Protein AF-A0A2E2L4X0-F1 (afdb_monomer_lite)

Structure (mmCIF, N/CA/C/O backbone):
data_AF-A0A2E2L4X0-F1
#
_entry.id   AF-A0A2E2L4X0-F1
#
loop_
_atom_site.group_PDB
_atom_site.id
_atom_site.type_symbol
_atom_site.label_atom_id
_atom_site.label_alt_id
_atom_site.label_comp_id
_atom_site.label_asym_id
_atom_site.label_entity_id
_atom_site.label_seq_id
_atom_site.pdbx_PDB_ins_code
_atom_site.Cartn_x
_atom_site.Cartn_y
_atom_site.Cartn_z
_atom_site.occupancy
_atom_site.B_iso_or_equiv
_atom_site.auth_seq_id
_atom_site.auth_comp_id
_atom_site.auth_asym_id
_atom_site.auth_atom_id
_atom_site.pdbx_PDB_model_num
ATOM 1 N N . MET A 1 1 ? 33.590 -13.718 -20.320 1.00 44.25 1 MET A N 1
ATOM 2 C CA . MET A 1 1 ? 33.952 -12.295 -20.147 1.00 44.25 1 MET A CA 1
ATOM 3 C C . MET A 1 1 ? 33.767 -11.944 -18.672 1.00 44.25 1 MET A C 1
ATOM 5 O O . MET A 1 1 ? 32.673 -12.135 -18.154 1.00 44.25 1 MET A O 1
ATOM 9 N N . LEU A 1 2 ? 34.842 -11.567 -17.972 1.00 50.97 2 LEU A N 1
ATOM 10 C CA . LEU A 1 2 ? 34.789 -11.097 -16.580 1.00 50.97 2 LEU A CA 1
ATOM 11 C C . LEU A 1 2 ? 34.346 -9.627 -16.595 1.00 50.97 2 LEU A C 1
ATOM 13 O O . LEU A 1 2 ? 34.901 -8.829 -17.345 1.00 50.97 2 LEU A O 1
ATOM 17 N N . TRP A 1 3 ? 33.319 -9.272 -15.827 1.00 65.38 3 TRP A N 1
ATOM 18 C CA . TRP A 1 3 ? 32.744 -7.925 -15.859 1.00 65.38 3 TRP A CA 1
ATOM 19 C C . TRP A 1 3 ? 33.512 -6.978 -14.939 1.00 65.38 3 TRP A C 1
ATOM 21 O O . TRP A 1 3 ? 33.771 -7.313 -13.784 1.00 65.38 3 TRP A O 1
ATOM 31 N N . ALA A 1 4 ? 33.846 -5.785 -15.437 1.00 60.75 4 ALA A N 1
ATOM 32 C CA . ALA A 1 4 ? 34.569 -4.771 -14.676 1.00 60.75 4 ALA A CA 1
ATOM 33 C C . ALA A 1 4 ? 33.741 -4.283 -13.472 1.00 60.75 4 ALA A C 1
ATOM 35 O O . ALA A 1 4 ? 32.796 -3.502 -13.618 1.00 60.75 4 ALA A O 1
ATOM 36 N N . ALA A 1 5 ? 34.095 -4.739 -12.272 1.00 60.88 5 ALA A N 1
ATOM 37 C CA . ALA A 1 5 ? 33.583 -4.185 -11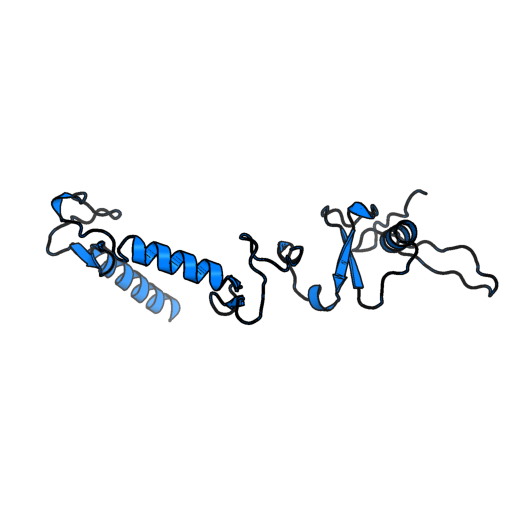.025 1.00 60.88 5 ALA A CA 1
ATOM 38 C C . ALA A 1 5 ? 34.260 -2.835 -10.741 1.00 60.88 5 ALA A C 1
ATOM 40 O O . ALA A 1 5 ? 35.441 -2.659 -11.031 1.00 60.88 5 ALA A O 1
ATOM 41 N N . SER A 1 6 ? 33.525 -1.889 -10.155 1.00 64.94 6 SER A N 1
ATOM 42 C CA . SER A 1 6 ? 34.106 -0.636 -9.659 1.00 64.94 6 SER A CA 1
ATOM 43 C C . SER A 1 6 ? 33.780 -0.448 -8.186 1.00 64.94 6 SER A C 1
ATOM 45 O O . SER A 1 6 ? 32.628 -0.590 -7.770 1.00 64.94 6 SER A O 1
ATOM 47 N N . ALA A 1 7 ? 34.808 -0.119 -7.404 1.00 59.38 7 ALA A N 1
ATOM 48 C CA . ALA A 1 7 ? 34.683 0.230 -5.993 1.00 59.38 7 ALA A CA 1
ATOM 49 C C . ALA A 1 7 ? 34.349 1.717 -5.772 1.00 59.38 7 ALA A C 1
ATOM 51 O O . ALA A 1 7 ? 33.983 2.085 -4.662 1.00 59.38 7 ALA A O 1
ATOM 52 N N . THR A 1 8 ? 34.459 2.557 -6.807 1.00 61.03 8 THR A N 1
ATOM 53 C CA . THR A 1 8 ? 34.311 4.021 -6.710 1.00 61.03 8 THR A CA 1
ATOM 54 C C . THR A 1 8 ? 32.998 4.552 -7.279 1.00 61.03 8 THR A C 1
ATOM 56 O O . THR A 1 8 ? 32.674 5.715 -7.076 1.00 61.03 8 THR A O 1
ATOM 59 N N . SER A 1 9 ? 32.227 3.731 -7.996 1.00 64.94 9 SER A N 1
ATOM 60 C CA . SER A 1 9 ? 30.908 4.128 -8.501 1.00 64.94 9 SER A CA 1
ATOM 61 C C . SER A 1 9 ? 29.796 3.701 -7.542 1.00 64.94 9 SER A C 1
ATOM 63 O O . SER A 1 9 ? 29.759 2.529 -7.161 1.00 64.94 9 SER A O 1
ATOM 65 N N . ASP A 1 10 ? 28.820 4.573 -7.289 1.00 58.84 10 ASP A N 1
ATOM 66 C CA . ASP A 1 10 ? 27.634 4.270 -6.464 1.00 58.84 10 ASP A CA 1
ATOM 67 C C . ASP A 1 10 ? 26.827 3.059 -6.974 1.00 58.84 10 ASP A C 1
ATOM 69 O O . ASP A 1 10 ? 26.186 2.341 -6.210 1.00 58.84 10 ASP A O 1
ATOM 73 N N . ASN A 1 11 ? 26.910 2.774 -8.278 1.00 61.81 11 ASN A N 1
ATOM 74 C CA . ASN A 1 11 ? 26.232 1.643 -8.919 1.00 61.81 11 ASN A CA 1
ATOM 75 C C . ASN A 1 11 ? 27.053 0.337 -8.900 1.00 61.81 11 ASN A C 1
ATOM 77 O O . ASN A 1 11 ? 26.567 -0.693 -9.363 1.00 61.81 11 ASN A O 1
ATOM 81 N N . GLY A 1 12 ? 28.293 0.364 -8.401 1.00 67.06 12 GLY A N 1
ATOM 82 C CA . GLY A 1 12 ? 29.183 -0.797 -8.281 1.00 67.06 12 GLY A CA 1
ATOM 83 C C . GLY A 1 12 ? 29.773 -1.356 -9.589 1.00 67.06 12 GLY A C 1
ATOM 84 O O . GLY A 1 12 ? 30.376 -2.430 -9.561 1.00 67.06 12 GLY A O 1
ATOM 85 N N . HIS A 1 13 ? 29.620 -0.656 -10.720 1.00 75.62 13 HIS A N 1
ATOM 86 C CA . HIS A 1 13 ? 30.087 -1.091 -12.045 1.00 75.62 13 HIS A CA 1
ATOM 87 C C . HIS A 1 13 ? 31.146 -0.149 -12.610 1.00 75.62 13 HIS A C 1
ATOM 89 O O . HIS A 1 13 ? 30.962 1.068 -12.621 1.00 75.62 13 HIS A O 1
ATOM 95 N N . GLY A 1 14 ? 32.221 -0.719 -13.153 1.00 78.31 14 GLY A N 1
ATOM 96 C CA . GLY A 1 14 ? 33.122 0.002 -14.046 1.00 78.31 14 GLY A CA 1
ATOM 97 C C . GLY A 1 14 ? 32.480 0.225 -15.414 1.00 78.31 14 GLY A C 1
ATOM 98 O O . GLY A 1 14 ? 31.388 -0.272 -15.701 1.00 78.31 14 GLY A O 1
ATOM 99 N N . ARG A 1 15 ? 33.170 0.969 -16.278 1.00 84.25 15 ARG A N 1
ATOM 100 C CA . ARG A 1 15 ? 32.854 1.011 -17.708 1.00 84.25 15 ARG A CA 1
ATOM 101 C C . ARG A 1 15 ? 33.925 0.253 -18.476 1.00 84.25 15 ARG A C 1
ATOM 103 O O . ARG A 1 15 ? 35.078 0.236 -18.056 1.00 84.25 15 ARG A O 1
ATOM 110 N N . PHE A 1 16 ? 33.536 -0.352 -19.585 1.00 86.31 16 PHE A N 1
ATOM 111 C CA . PHE A 1 16 ? 34.473 -0.857 -20.585 1.00 86.31 16 PHE A CA 1
ATOM 112 C C . PHE A 1 16 ? 34.077 -0.321 -21.956 1.00 86.31 16 PHE A C 1
ATOM 114 O O . PHE A 1 16 ? 33.029 0.312 -22.094 1.00 86.31 16 PHE A O 1
ATOM 121 N N . TRP A 1 17 ? 34.923 -0.536 -22.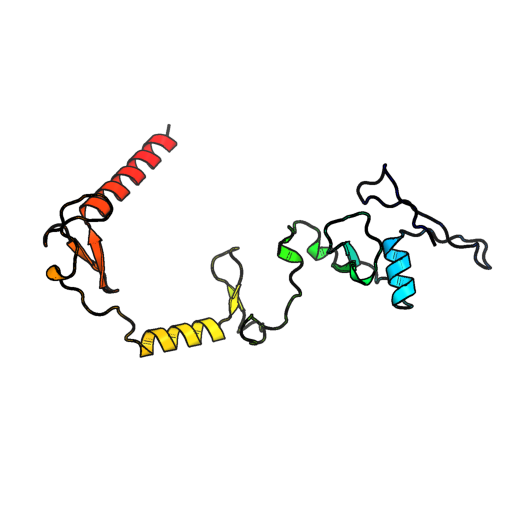951 1.00 85.69 17 TRP A N 1
ATOM 122 C CA . TRP A 1 17 ? 34.717 -0.044 -24.305 1.00 85.69 17 TRP A CA 1
ATOM 123 C C . TRP A 1 17 ? 34.658 -1.225 -25.264 1.00 85.69 17 TRP A C 1
ATOM 125 O O . TRP A 1 17 ? 35.364 -2.209 -25.049 1.00 85.69 17 TRP A O 1
ATOM 135 N N . ASP A 1 18 ? 33.806 -1.121 -26.279 1.00 83.00 18 ASP A N 1
ATOM 136 C CA . ASP A 1 18 ? 33.883 -2.003 -27.443 1.00 83.00 18 ASP A CA 1
ATOM 137 C C . ASP A 1 18 ? 35.150 -1.694 -28.256 1.00 83.00 18 ASP A C 1
ATOM 139 O O . ASP A 1 18 ? 35.835 -0.681 -28.037 1.00 83.00 18 ASP A O 1
ATOM 143 N N . ASP A 1 19 ? 35.423 -2.569 -29.220 1.00 83.81 19 ASP A N 1
ATOM 144 C CA . ASP A 1 19 ? 36.414 -2.322 -30.256 1.00 83.81 19 ASP A CA 1
ATOM 145 C C . ASP A 1 19 ? 36.085 -1.056 -31.061 1.00 83.81 19 ASP A C 1
ATOM 147 O O . ASP A 1 19 ? 34.970 -0.523 -31.039 1.00 83.81 19 ASP A O 1
ATOM 151 N N . VAL A 1 20 ? 37.108 -0.546 -31.743 1.00 82.62 20 VAL A N 1
ATOM 152 C CA . VAL A 1 20 ? 36.988 0.613 -32.628 1.00 82.62 20 VAL A CA 1
ATOM 153 C C . VAL A 1 20 ? 36.137 0.213 -33.829 1.00 82.62 20 VAL A C 1
ATOM 155 O O . VAL A 1 20 ? 36.454 -0.769 -34.498 1.00 82.62 20 VAL A O 1
ATOM 158 N N . ASP A 1 21 ? 35.063 0.955 -34.090 1.00 82.56 21 ASP A N 1
ATOM 159 C CA . ASP A 1 21 ? 34.270 0.762 -35.301 1.00 82.56 21 ASP A CA 1
ATOM 160 C C . ASP A 1 21 ? 35.026 1.229 -36.558 1.00 82.56 21 ASP A C 1
ATOM 162 O O . ASP A 1 21 ? 36.094 1.840 -36.491 1.00 82.56 21 ASP A O 1
ATOM 166 N N . GLU A 1 22 ? 34.470 0.944 -37.734 1.00 81.94 22 GLU A N 1
ATOM 167 C CA . GLU A 1 22 ? 35.053 1.325 -39.031 1.00 81.94 22 GLU A CA 1
ATOM 168 C C . GLU A 1 22 ? 35.249 2.847 -39.205 1.00 81.94 22 GLU A C 1
ATOM 170 O O . GLU A 1 22 ? 36.022 3.279 -40.058 1.00 81.94 22 GLU A O 1
ATOM 175 N N . HIS A 1 23 ? 34.597 3.656 -38.363 1.00 82.50 23 HIS A N 1
ATOM 176 C CA . HIS A 1 23 ? 34.668 5.116 -38.348 1.00 82.50 23 HIS A CA 1
ATOM 177 C C . HIS A 1 23 ? 35.607 5.657 -37.252 1.00 82.50 23 HIS A C 1
ATOM 179 O O . HIS A 1 23 ? 35.716 6.870 -37.065 1.00 82.50 23 HIS A O 1
ATOM 185 N N . GLY A 1 24 ? 36.320 4.787 -36.530 1.00 88.31 24 GLY A N 1
ATOM 186 C CA . GLY A 1 24 ? 37.279 5.190 -35.504 1.00 88.31 24 GLY A CA 1
ATOM 187 C C . GLY A 1 24 ? 36.668 5.453 -34.122 1.00 88.31 24 GLY A C 1
ATOM 188 O O . GLY A 1 24 ? 37.378 5.905 -33.218 1.00 88.31 24 GLY A O 1
ATOM 189 N N . HIS A 1 25 ? 35.382 5.176 -33.906 1.00 84.31 25 HIS A N 1
ATOM 190 C CA . HIS A 1 25 ? 34.707 5.429 -32.635 1.00 84.31 25 HIS A CA 1
ATOM 191 C C . HIS A 1 25 ? 34.701 4.195 -31.727 1.00 84.31 25 HIS A C 1
ATOM 193 O O . HIS A 1 25 ? 34.574 3.059 -32.172 1.00 84.31 25 HIS A O 1
ATOM 199 N N . ARG A 1 26 ? 34.803 4.418 -30.409 1.00 85.44 26 ARG A N 1
ATOM 200 C CA . ARG A 1 26 ? 34.609 3.372 -29.391 1.00 85.44 26 ARG A CA 1
ATOM 201 C C . ARG A 1 26 ? 33.371 3.667 -28.567 1.00 85.44 26 ARG A C 1
ATOM 203 O O . ARG A 1 26 ? 33.266 4.727 -27.943 1.00 85.44 26 ARG A O 1
ATOM 210 N N . ARG A 1 27 ? 32.461 2.700 -28.482 1.00 84.81 27 ARG A N 1
ATOM 211 C CA . ARG A 1 27 ? 31.298 2.800 -27.597 1.00 84.81 27 ARG A CA 1
ATOM 212 C C . ARG A 1 27 ? 31.682 2.392 -26.177 1.00 84.81 27 ARG A C 1
ATOM 214 O O . ARG A 1 27 ? 32.222 1.314 -25.965 1.00 84.81 27 ARG A O 1
ATOM 221 N N . SER A 1 28 ? 31.373 3.240 -25.194 1.00 87.12 28 SER A N 1
ATOM 222 C CA . SER A 1 28 ? 31.509 2.880 -23.774 1.00 87.12 28 SER A CA 1
ATOM 223 C C . SER A 1 28 ? 30.250 2.192 -23.243 1.00 87.12 28 SER A C 1
ATOM 225 O O . SER A 1 28 ? 29.124 2.579 -23.571 1.00 87.12 28 SER A O 1
ATOM 227 N N . TRP A 1 29 ? 30.444 1.207 -22.372 1.00 86.81 29 TRP A N 1
ATOM 228 C CA . TRP A 1 29 ? 29.405 0.338 -21.845 1.00 86.81 29 TRP A CA 1
ATOM 229 C C . TRP A 1 29 ? 29.387 0.275 -20.330 1.00 86.81 29 TRP A C 1
ATOM 231 O O . TRP A 1 29 ? 30.417 0.203 -19.665 1.00 86.81 29 TRP A O 1
ATOM 241 N N . ILE A 1 30 ? 28.167 0.217 -19.798 1.00 85.69 30 ILE A N 1
ATOM 242 C CA . ILE A 1 30 ? 27.902 -0.273 -18.448 1.00 85.69 30 ILE A CA 1
ATOM 243 C C . ILE A 1 30 ? 27.652 -1.787 -18.562 1.00 85.69 30 ILE A C 1
ATOM 245 O O . ILE A 1 30 ? 26.737 -2.164 -19.303 1.00 85.69 30 ILE A O 1
ATOM 249 N N . PRO A 1 31 ? 28.365 -2.643 -17.804 1.00 87.19 31 PRO A N 1
ATOM 250 C CA . PRO A 1 31 ? 28.240 -4.101 -17.831 1.00 87.19 31 PRO A CA 1
ATOM 251 C C . PRO A 1 31 ? 26.817 -4.642 -17.896 1.00 87.19 31 PRO A C 1
ATOM 253 O O . PRO A 1 31 ? 26.484 -5.400 -18.801 1.00 87.19 31 PRO A O 1
ATOM 256 N N . ARG A 1 32 ? 25.929 -4.184 -17.009 1.00 84.31 32 ARG A N 1
ATOM 257 C CA . ARG A 1 32 ? 24.529 -4.632 -17.002 1.00 84.31 32 ARG A CA 1
ATOM 258 C C . ARG A 1 32 ? 23.770 -4.279 -18.287 1.00 84.31 32 ARG A C 1
ATOM 260 O O . ARG A 1 32 ? 22.947 -5.069 -18.739 1.00 84.31 32 ARG A O 1
ATOM 267 N N . ARG A 1 33 ? 24.013 -3.100 -18.876 1.00 86.69 33 ARG A N 1
ATOM 268 C CA . ARG A 1 33 ? 23.352 -2.696 -20.134 1.00 86.69 33 ARG A CA 1
ATOM 269 C C . ARG A 1 33 ? 23.870 -3.515 -21.307 1.00 86.69 33 ARG A C 1
ATOM 271 O O . ARG A 1 33 ? 23.073 -3.917 -22.146 1.00 86.69 33 ARG A O 1
ATOM 278 N N . TYR A 1 34 ? 25.170 -3.795 -21.324 1.00 88.00 34 TYR A N 1
ATOM 279 C CA . TYR A 1 34 ? 25.759 -4.654 -22.340 1.00 88.00 34 TYR A CA 1
ATOM 280 C C . TYR A 1 34 ? 25.228 -6.090 -22.237 1.00 88.00 34 TYR A C 1
ATOM 282 O O . TYR A 1 34 ? 24.791 -6.639 -23.240 1.00 88.00 34 TYR A O 1
ATOM 290 N N . ALA A 1 35 ? 25.161 -6.671 -21.032 1.00 87.38 35 ALA A N 1
ATOM 291 C CA . ALA A 1 35 ? 24.584 -8.002 -20.818 1.00 87.38 35 ALA A CA 1
ATOM 292 C C . ALA A 1 35 ? 23.115 -8.086 -21.280 1.00 87.38 35 ALA A C 1
ATOM 294 O O . ALA A 1 35 ? 22.732 -9.031 -21.963 1.00 87.38 35 ALA A O 1
ATOM 295 N N . TRP A 1 36 ? 22.302 -7.063 -20.982 1.00 86.00 36 TRP A N 1
ATOM 296 C CA . TRP A 1 36 ? 20.916 -6.982 -21.459 1.00 86.00 36 TRP A CA 1
ATOM 297 C C . TRP A 1 36 ? 20.823 -6.942 -22.986 1.00 86.00 36 TRP A C 1
ATOM 299 O O . TRP A 1 36 ? 19.974 -7.633 -23.553 1.00 86.00 36 TRP A O 1
ATOM 309 N N . ARG A 1 37 ? 21.699 -6.164 -23.640 1.00 89.44 37 ARG A N 1
ATOM 310 C CA . ARG A 1 37 ? 21.781 -6.101 -25.102 1.00 89.44 37 ARG A CA 1
ATOM 311 C C . ARG A 1 37 ? 22.192 -7.440 -25.687 1.00 89.44 37 ARG A C 1
ATOM 313 O O . ARG A 1 37 ? 21.535 -7.906 -26.606 1.00 89.44 37 ARG A O 1
ATOM 320 N N . LEU A 1 38 ? 23.239 -8.063 -25.153 1.00 87.44 38 LEU A N 1
ATOM 321 C CA . LEU A 1 38 ? 23.738 -9.345 -25.645 1.00 87.44 38 LEU A CA 1
ATOM 322 C C . LEU A 1 38 ? 22.655 -10.431 -25.568 1.00 87.44 38 LEU A C 1
ATOM 324 O O . LEU A 1 38 ? 22.480 -11.187 -26.515 1.00 87.44 38 LEU A O 1
ATOM 328 N N . ALA A 1 39 ? 21.884 -10.457 -24.478 1.00 83.50 39 ALA A N 1
ATOM 329 C CA . ALA A 1 39 ? 20.808 -11.426 -24.284 1.00 83.50 39 ALA A CA 1
ATOM 330 C C . ALA A 1 39 ? 19.585 -11.201 -25.197 1.00 83.50 39 ALA A C 1
ATOM 332 O O . ALA A 1 39 ? 18.864 -12.150 -25.490 1.00 83.50 39 ALA A O 1
ATOM 333 N N . ARG A 1 40 ? 19.307 -9.957 -25.617 1.00 82.81 40 ARG A N 1
ATOM 334 C CA . ARG A 1 40 ? 18.081 -9.597 -26.367 1.00 82.81 40 ARG A CA 1
ATOM 335 C C . ARG A 1 40 ? 18.321 -9.167 -27.813 1.00 82.81 40 ARG A C 1
ATOM 337 O O . ARG A 1 40 ? 17.358 -8.973 -28.544 1.00 82.81 40 ARG A O 1
ATOM 344 N N . GLY A 1 41 ? 19.573 -8.964 -28.210 1.00 83.75 41 GLY A N 1
ATOM 345 C CA . GLY A 1 41 ? 19.958 -8.476 -29.535 1.00 83.75 41 GLY A CA 1
ATOM 346 C C . GLY A 1 41 ? 19.596 -7.014 -29.818 1.00 83.75 41 GLY A C 1
ATOM 347 O O . GLY A 1 41 ? 19.820 -6.541 -30.926 1.00 83.75 41 GLY A O 1
ATOM 348 N N . VAL A 1 42 ? 19.051 -6.280 -28.844 1.00 83.50 42 VAL A N 1
ATOM 349 C CA . VAL A 1 42 ? 18.591 -4.892 -29.011 1.00 83.50 42 VAL A CA 1
ATOM 350 C C . VAL A 1 42 ? 19.185 -3.981 -27.944 1.00 83.50 42 VAL A C 1
ATOM 352 O O . VAL A 1 42 ? 19.612 -4.442 -26.889 1.00 83.50 42 VAL A O 1
ATOM 355 N N . ASP A 1 43 ? 19.224 -2.677 -28.214 1.00 81.94 43 ASP A N 1
ATOM 356 C CA . ASP A 1 43 ? 19.627 -1.659 -27.243 1.00 81.94 43 ASP A CA 1
ATOM 357 C C . ASP A 1 43 ? 18.467 -1.269 -26.318 1.00 81.94 43 ASP A C 1
ATOM 359 O O . ASP A 1 43 ? 17.301 -1.276 -26.714 1.00 81.94 43 ASP A O 1
ATOM 363 N N . LEU A 1 44 ? 18.780 -0.951 -25.057 1.00 78.81 44 LEU A N 1
ATOM 364 C CA . LEU A 1 44 ? 17.757 -0.553 -24.090 1.00 78.81 44 LEU A CA 1
ATOM 365 C C . LEU A 1 44 ? 17.174 0.805 -24.515 1.00 78.81 44 LEU A C 1
ATOM 367 O O . LEU A 1 44 ? 17.947 1.768 -24.560 1.00 78.81 44 LEU A O 1
ATOM 371 N N . PRO A 1 45 ? 15.851 0.915 -24.751 1.00 76.62 45 PRO A N 1
ATOM 372 C CA . PRO A 1 45 ? 15.236 2.159 -25.194 1.00 76.62 45 PRO A CA 1
ATOM 373 C C . PRO A 1 45 ? 15.560 3.356 -24.294 1.00 76.62 45 PRO A C 1
ATOM 375 O O . PRO A 1 45 ? 15.688 3.235 -23.069 1.00 76.62 45 PRO A O 1
ATOM 378 N N . THR A 1 46 ? 15.667 4.533 -24.910 1.00 72.38 46 THR A N 1
ATOM 379 C CA . THR A 1 46 ? 15.931 5.796 -24.213 1.00 72.38 46 THR A CA 1
ATOM 380 C C . THR A 1 46 ? 14.857 6.066 -23.154 1.00 72.38 46 THR A C 1
ATOM 382 O O . THR A 1 46 ? 13.665 5.914 -23.408 1.00 72.38 46 THR A O 1
ATOM 385 N N . GLY A 1 47 ? 15.274 6.459 -21.946 1.00 68.56 47 GLY A N 1
ATOM 386 C CA . GLY A 1 47 ? 14.372 6.717 -20.813 1.00 68.56 47 GLY A CA 1
ATOM 387 C C . GLY A 1 47 ? 14.048 5.495 -19.939 1.00 68.56 47 GLY A C 1
ATOM 388 O O . GLY A 1 47 ? 13.335 5.640 -18.939 1.00 68.56 47 GLY A O 1
ATOM 389 N N . LEU A 1 48 ? 14.588 4.317 -20.276 1.00 73.94 48 LEU A N 1
ATOM 390 C CA . LEU A 1 48 ? 14.504 3.107 -19.456 1.00 73.94 48 LEU A CA 1
ATOM 391 C C . LEU A 1 48 ? 15.817 2.817 -18.706 1.00 73.94 48 LEU A C 1
ATOM 393 O O . LEU A 1 48 ? 16.914 3.137 -19.168 1.00 73.94 48 LEU A O 1
ATOM 397 N N . PHE A 1 49 ? 15.692 2.175 -17.546 1.00 79.25 49 PHE A N 1
ATOM 398 C CA . PHE A 1 49 ? 16.773 1.825 -16.623 1.00 79.25 49 PHE A CA 1
ATOM 399 C C . PHE A 1 49 ? 16.726 0.340 -16.257 1.00 79.25 49 PHE A C 1
ATOM 401 O O . PHE A 1 49 ? 15.660 -0.271 -16.271 1.00 79.25 49 PHE A O 1
ATOM 408 N N . LEU A 1 50 ? 17.880 -0.235 -15.898 1.00 80.81 50 LEU A N 1
ATOM 409 C CA . LEU A 1 50 ? 17.997 -1.631 -15.462 1.00 80.81 50 LEU A CA 1
ATOM 410 C C . LEU A 1 50 ? 18.331 -1.723 -13.974 1.00 80.81 50 LEU A C 1
ATOM 412 O O . LEU A 1 50 ? 19.449 -1.409 -13.552 1.00 80.81 50 LEU A O 1
ATOM 416 N N . TYR A 1 51 ? 17.384 -2.231 -13.196 1.00 80.12 51 TYR A N 1
ATOM 417 C CA . TYR A 1 51 ? 17.537 -2.479 -11.769 1.00 80.12 51 TYR A CA 1
ATOM 418 C C . TYR A 1 51 ? 17.882 -3.946 -11.488 1.00 80.12 51 TYR A C 1
ATOM 420 O O . TYR A 1 51 ? 17.372 -4.841 -12.157 1.00 80.12 51 TYR A O 1
ATOM 428 N N . ALA A 1 52 ? 18.737 -4.211 -10.496 1.00 78.69 52 AL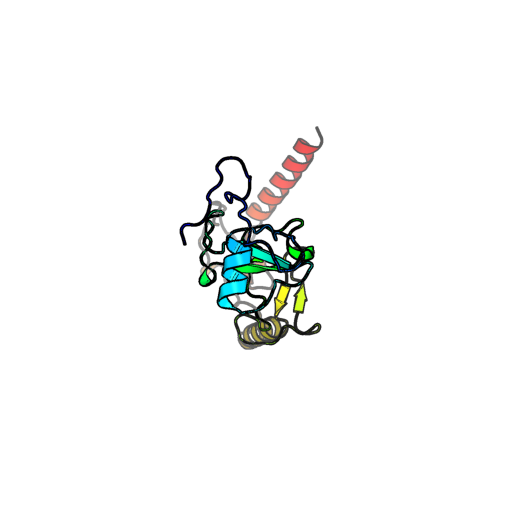A A N 1
ATOM 429 C CA . ALA A 1 52 ? 19.036 -5.576 -10.064 1.00 78.69 52 ALA A CA 1
ATOM 430 C C . ALA A 1 52 ? 17.996 -6.062 -9.049 1.00 78.69 52 ALA A C 1
ATOM 432 O O . ALA A 1 52 ? 18.039 -5.692 -7.875 1.00 78.69 52 ALA A O 1
ATOM 433 N N . ARG A 1 53 ? 17.094 -6.952 -9.474 1.00 75.12 53 ARG A N 1
ATOM 434 C CA . ARG A 1 53 ? 16.028 -7.490 -8.609 1.00 75.12 53 ARG A CA 1
ATOM 435 C C . ARG A 1 53 ? 16.553 -8.300 -7.420 1.00 75.12 53 ARG A C 1
ATOM 437 O O . ARG A 1 53 ? 15.852 -8.463 -6.431 1.00 75.12 53 ARG A O 1
ATOM 444 N N . CYS A 1 54 ? 17.782 -8.806 -7.514 1.00 75.06 54 CYS A N 1
ATOM 445 C CA . CYS A 1 54 ? 18.451 -9.556 -6.453 1.00 75.06 54 CYS A CA 1
ATOM 446 C C . CYS A 1 54 ? 18.994 -8.665 -5.319 1.00 75.06 54 CYS A C 1
ATOM 448 O O . CYS A 1 54 ? 19.682 -9.170 -4.440 1.00 75.06 54 CYS A O 1
ATOM 450 N N . GLY A 1 55 ? 18.787 -7.342 -5.364 1.00 73.06 55 GLY A N 1
ATOM 451 C CA . GLY A 1 55 ? 19.273 -6.391 -4.353 1.00 73.06 55 GLY A CA 1
ATOM 452 C C . GLY A 1 55 ? 20.781 -6.114 -4.411 1.00 73.06 55 GLY A C 1
ATOM 453 O O . GLY A 1 55 ? 21.240 -5.079 -3.939 1.00 73.06 55 GLY A O 1
ATOM 454 N N . ASN A 1 56 ? 21.559 -6.986 -5.054 1.00 76.75 56 ASN A N 1
ATOM 455 C CA . ASN A 1 56 ? 22.972 -6.755 -5.327 1.00 76.75 56 ASN A CA 1
ATOM 456 C C . ASN A 1 5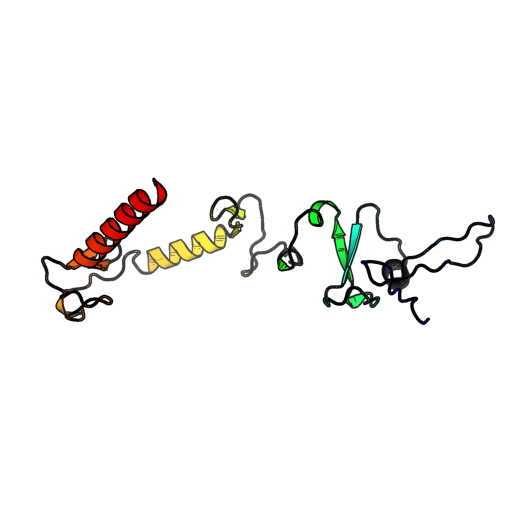6 ? 23.160 -5.793 -6.515 1.00 76.75 56 ASN A C 1
ATOM 458 O O . ASN A 1 56 ? 23.058 -6.198 -7.677 1.00 76.75 56 ASN A O 1
ATOM 462 N N . GLN A 1 57 ? 23.514 -4.536 -6.228 1.00 73.94 57 GLN A N 1
ATOM 463 C CA . GLN A 1 57 ? 23.779 -3.522 -7.255 1.00 73.94 57 GLN A CA 1
ATOM 464 C C . GLN A 1 57 ? 24.934 -3.882 -8.195 1.00 73.94 57 GLN A C 1
ATOM 466 O O . GLN A 1 57 ? 24.939 -3.400 -9.320 1.00 73.94 57 GLN A O 1
ATOM 471 N N . ARG A 1 58 ? 25.840 -4.791 -7.818 1.00 77.00 58 ARG A N 1
ATOM 472 C CA . ARG A 1 58 ? 26.935 -5.282 -8.676 1.00 77.00 58 ARG A CA 1
ATOM 473 C C . ARG A 1 58 ? 26.519 -6.431 -9.602 1.00 77.00 58 ARG A C 1
ATOM 475 O O . ARG A 1 58 ? 27.318 -6.881 -10.414 1.00 77.00 58 ARG A O 1
ATOM 482 N N . CYS A 1 59 ? 25.281 -6.923 -9.517 1.00 80.19 59 CYS A N 1
ATOM 483 C CA . CYS A 1 59 ? 24.825 -8.022 -10.366 1.00 80.19 59 CYS A CA 1
ATOM 484 C C . CYS A 1 59 ? 24.679 -7.582 -11.834 1.00 80.19 59 CYS A C 1
ATOM 486 O O . CYS A 1 59 ? 24.098 -6.531 -12.128 1.00 80.19 59 CYS A O 1
ATOM 488 N N . VAL A 1 60 ? 25.191 -8.407 -12.745 1.00 85.88 60 VAL A N 1
ATOM 489 C CA . VAL A 1 60 ? 25.175 -8.210 -14.207 1.00 85.88 60 VAL A CA 1
ATOM 490 C C . VAL A 1 60 ? 24.383 -9.291 -14.945 1.00 85.88 60 VAL A C 1
ATOM 492 O O . VAL A 1 60 ? 24.211 -9.184 -16.152 1.00 85.88 60 VAL A O 1
ATOM 495 N N . ASN A 1 61 ? 23.886 -10.305 -14.226 1.00 83.25 61 ASN A N 1
ATOM 496 C CA . ASN A 1 61 ? 23.026 -11.342 -14.788 1.00 83.25 61 ASN A CA 1
ATOM 497 C C . ASN A 1 61 ? 21.741 -10.694 -15.331 1.00 83.25 61 ASN A C 1
ATOM 499 O O . ASN A 1 61 ? 21.029 -10.001 -14.598 1.00 83.25 61 ASN A O 1
ATOM 503 N N . ASP A 1 62 ? 21.455 -10.911 -16.611 1.00 80.31 62 ASP A N 1
ATOM 504 C CA . ASP A 1 62 ? 20.320 -10.321 -17.312 1.00 80.31 62 ASP A CA 1
ATOM 505 C C . ASP A 1 62 ? 18.972 -10.878 -16.821 1.00 80.31 62 ASP A C 1
ATOM 507 O O . ASP A 1 62 ? 17.987 -10.138 -16.797 1.00 80.31 62 ASP A O 1
ATOM 511 N N . LEU A 1 63 ? 18.933 -12.120 -16.318 1.00 80.06 63 LEU A N 1
ATOM 512 C CA . LEU A 1 63 ? 17.757 -12.711 -15.659 1.00 80.06 63 LEU A CA 1
ATOM 513 C C . LEU A 1 63 ? 17.437 -12.031 -14.321 1.00 80.06 63 LEU A C 1
ATOM 515 O O . LEU A 1 63 ? 16.309 -12.089 -13.822 1.00 80.06 63 LEU A O 1
ATOM 519 N N . HIS A 1 64 ? 18.431 -11.370 -13.724 1.00 81.75 64 HIS A N 1
ATOM 520 C CA . HIS A 1 64 ? 18.268 -10.567 -12.515 1.00 81.75 64 HIS A CA 1
ATOM 521 C C . HIS A 1 64 ? 18.041 -9.078 -12.821 1.00 81.75 64 HIS A C 1
ATOM 523 O O . HIS A 1 64 ? 17.909 -8.282 -11.887 1.00 81.75 64 HIS A O 1
ATOM 529 N N . ALA A 1 65 ? 17.963 -8.683 -14.095 1.00 81.31 65 ALA A N 1
ATOM 530 C CA . ALA A 1 65 ? 17.699 -7.309 -14.494 1.00 81.31 65 ALA A CA 1
ATOM 531 C C . ALA A 1 65 ? 16.193 -7.055 -14.686 1.00 81.31 65 ALA A C 1
ATOM 533 O O . ALA A 1 65 ? 15.498 -7.788 -15.386 1.00 81.31 65 ALA A O 1
ATOM 534 N N . GLN A 1 66 ? 15.693 -5.975 -14.091 1.00 82.19 66 GLN A N 1
ATOM 535 C CA . GLN A 1 66 ? 14.331 -5.474 -14.259 1.00 82.19 66 GLN A CA 1
ATOM 536 C C . GLN A 1 66 ? 14.367 -4.131 -14.989 1.00 82.19 66 GLN A C 1
ATOM 538 O O . GLN A 1 66 ? 15.125 -3.239 -14.612 1.00 82.19 66 GLN A O 1
ATOM 543 N N . VAL A 1 67 ? 13.551 -3.990 -16.035 1.00 81.00 67 VAL A N 1
ATOM 544 C CA . VAL A 1 67 ? 13.429 -2.745 -16.804 1.00 81.00 67 VAL A CA 1
ATOM 545 C C . VAL A 1 67 ? 12.441 -1.810 -16.107 1.00 81.00 67 VAL A C 1
ATOM 547 O O . VAL A 1 67 ? 11.308 -2.202 -15.839 1.00 81.00 67 VAL A O 1
ATOM 550 N N . LEU A 1 68 ? 12.861 -0.576 -15.839 1.00 73.06 68 LEU A N 1
ATOM 551 C CA . LEU A 1 68 ? 12.060 0.482 -15.214 1.00 73.06 68 LEU A CA 1
ATOM 552 C C . LEU A 1 68 ? 12.074 1.744 -16.087 1.00 73.06 68 LEU A C 1
ATOM 554 O O . LEU A 1 68 ? 13.017 1.951 -16.844 1.00 73.06 68 LEU A O 1
ATOM 558 N N . CYS A 1 69 ? 11.066 2.612 -15.982 1.00 63.81 69 CYS A N 1
ATOM 559 C CA . CYS A 1 69 ? 11.056 3.922 -16.648 1.00 63.81 69 CYS A CA 1
ATOM 560 C C . CYS A 1 69 ? 11.447 5.050 -15.678 1.00 63.81 69 CYS A C 1
ATOM 562 O O . CYS A 1 69 ? 11.190 4.944 -14.482 1.00 63.81 69 CYS A O 1
ATOM 564 N N . ALA A 1 70 ? 12.026 6.149 -16.185 1.00 52.09 70 ALA A N 1
ATOM 565 C CA . ALA A 1 70 ? 12.476 7.305 -15.386 1.00 52.09 70 ALA A CA 1
ATOM 566 C C . ALA A 1 70 ? 11.423 7.841 -14.394 1.00 52.09 70 ALA A C 1
ATOM 568 O O . ALA A 1 70 ? 11.745 8.196 -13.261 1.00 52.09 70 ALA A O 1
ATOM 569 N N . ARG A 1 71 ? 10.143 7.847 -14.796 1.00 47.97 71 ARG A N 1
ATOM 570 C CA . ARG A 1 71 ? 9.012 8.291 -13.961 1.00 47.97 71 ARG A CA 1
ATOM 571 C C . ARG A 1 71 ? 8.760 7.385 -12.746 1.00 47.97 71 ARG A C 1
ATOM 573 O O . ARG A 1 71 ? 8.110 7.819 -11.805 1.00 47.97 71 ARG A O 1
ATOM 580 N N . GLY A 1 72 ? 9.281 6.159 -12.761 1.00 46.50 72 GLY A N 1
ATOM 581 C CA . GLY A 1 72 ? 9.264 5.222 -11.637 1.00 46.50 72 GLY A CA 1
ATOM 582 C C . GLY A 1 72 ? 10.495 5.296 -10.727 1.00 46.50 72 GLY A C 1
ATOM 583 O O . GLY A 1 72 ? 10.561 4.548 -9.766 1.00 46.50 72 GLY A O 1
ATOM 584 N N . VAL A 1 73 ? 11.489 6.156 -10.995 1.00 45.06 73 VAL A N 1
ATOM 585 C CA . VAL A 1 73 ? 12.742 6.189 -10.205 1.00 45.06 73 VAL A CA 1
ATOM 586 C C . VAL A 1 73 ? 12.769 7.341 -9.191 1.00 45.06 73 VAL A C 1
ATOM 588 O O . VAL A 1 73 ? 13.359 7.207 -8.120 1.00 45.06 73 VAL A O 1
ATOM 591 N N . ALA A 1 74 ? 12.084 8.456 -9.461 1.00 39.56 74 ALA A N 1
ATOM 592 C CA . ALA A 1 74 ? 12.009 9.588 -8.537 1.00 39.56 74 ALA A CA 1
ATOM 593 C C . ALA A 1 74 ? 11.020 9.309 -7.382 1.00 39.56 74 ALA A C 1
ATOM 595 O O . ALA A 1 74 ? 9.873 9.746 -7.414 1.00 39.56 74 ALA A O 1
ATOM 596 N N . GLY A 1 75 ? 11.467 8.558 -6.370 1.00 43.34 75 GLY A N 1
ATOM 597 C CA . GLY A 1 75 ? 10.771 8.420 -5.080 1.00 43.34 75 GLY A CA 1
ATOM 598 C C . GLY A 1 75 ? 10.271 7.022 -4.709 1.00 43.34 75 GLY A C 1
ATOM 599 O O . GLY A 1 75 ? 9.465 6.899 -3.788 1.00 43.34 75 GLY A O 1
ATOM 600 N N . GLN A 1 76 ? 10.719 5.969 -5.391 1.00 40.62 76 GLN A N 1
ATOM 601 C CA . GLN A 1 76 ? 10.165 4.628 -5.212 1.00 40.62 76 GLN A CA 1
ATOM 602 C C . GLN A 1 76 ? 11.040 3.725 -4.329 1.00 40.62 76 GLN A C 1
ATOM 604 O O . GLN A 1 76 ? 12.227 3.509 -4.570 1.00 40.62 76 GLN A O 1
ATOM 609 N N . THR A 1 77 ? 10.427 3.219 -3.256 1.00 37.41 77 THR A N 1
ATOM 610 C CA . THR A 1 77 ? 11.015 2.225 -2.345 1.00 37.41 77 THR A CA 1
ATOM 611 C C . THR A 1 77 ? 10.837 0.830 -2.948 1.00 37.41 77 THR A C 1
ATOM 613 O O . THR A 1 77 ? 10.042 0.639 -3.861 1.00 37.41 77 THR A O 1
ATOM 616 N N . TYR A 1 78 ? 11.530 -0.177 -2.412 1.00 40.12 78 TYR A N 1
ATOM 617 C CA . TYR A 1 78 ? 11.470 -1.605 -2.788 1.00 40.12 78 TYR A CA 1
ATOM 618 C C . TYR A 1 78 ? 10.064 -2.179 -3.126 1.00 40.12 78 TYR A C 1
ATOM 620 O O . TYR A 1 78 ? 9.958 -3.183 -3.827 1.00 40.12 78 TYR A O 1
ATOM 628 N N . ARG A 1 79 ? 8.979 -1.531 -2.676 1.00 41.31 79 ARG A N 1
ATOM 629 C CA . ARG A 1 79 ? 7.573 -1.849 -2.979 1.00 41.31 79 ARG A CA 1
ATOM 630 C C . ARG A 1 79 ? 7.163 -1.673 -4.443 1.00 41.31 79 ARG A C 1
ATOM 632 O O . ARG A 1 79 ? 6.175 -2.277 -4.853 1.00 41.31 79 ARG A O 1
ATOM 639 N N . ASP A 1 80 ? 7.897 -0.886 -5.216 1.00 41.47 80 ASP A N 1
ATOM 640 C CA . ASP A 1 80 ? 7.490 -0.523 -6.573 1.00 41.47 80 ASP A CA 1
ATOM 641 C C . ASP A 1 80 ? 8.047 -1.447 -7.668 1.00 41.47 80 ASP A C 1
ATOM 643 O O . ASP A 1 80 ? 7.657 -1.350 -8.828 1.00 41.47 80 ASP A O 1
ATOM 647 N N . ASN A 1 81 ? 8.836 -2.458 -7.283 1.00 40.66 81 ASN A N 1
ATOM 648 C CA . ASN A 1 81 ? 9.151 -3.622 -8.123 1.00 40.66 81 ASN A CA 1
ATOM 649 C C . ASN A 1 81 ? 7.945 -4.560 -8.331 1.00 40.66 81 ASN A C 1
ATOM 651 O O . ASN A 1 81 ? 8.110 -5.704 -8.765 1.00 40.66 81 ASN A O 1
ATOM 655 N N . LEU A 1 82 ? 6.728 -4.099 -8.030 1.00 43.44 82 LEU A N 1
ATOM 656 C CA . LEU A 1 82 ? 5.501 -4.789 -8.377 1.00 43.44 82 LEU A CA 1
ATOM 657 C C . LEU A 1 82 ? 5.486 -4.927 -9.902 1.00 43.44 82 LEU A C 1
ATOM 659 O O . LEU A 1 82 ? 5.326 -3.943 -10.620 1.00 43.44 82 LEU A O 1
ATOM 663 N N . VAL A 1 83 ? 5.645 -6.159 -10.398 1.00 44.81 83 VAL A N 1
ATOM 664 C CA . VAL A 1 83 ? 5.085 -6.552 -11.695 1.00 44.81 83 VAL A CA 1
ATOM 665 C C . VAL A 1 83 ? 3.706 -5.922 -11.714 1.00 44.81 83 VAL A C 1
ATOM 667 O O . VAL A 1 83 ? 2.880 -6.307 -10.887 1.00 44.81 83 VAL A O 1
ATOM 670 N N . VAL A 1 84 ? 3.492 -4.893 -12.542 1.00 52.53 84 VAL A N 1
ATOM 671 C CA . VAL A 1 84 ? 2.193 -4.228 -12.648 1.00 52.53 84 VAL A CA 1
ATOM 672 C C . VAL A 1 84 ? 1.288 -5.248 -13.311 1.00 52.53 84 VAL A C 1
ATOM 674 O O . VAL A 1 84 ? 1.084 -5.252 -14.520 1.00 52.53 84 VAL A O 1
ATOM 677 N N . SER A 1 85 ? 0.839 -6.206 -12.507 1.00 58.78 85 SER A N 1
ATOM 678 C CA . SER A 1 85 ? -0.114 -7.210 -12.891 1.00 58.78 85 SER A CA 1
ATOM 679 C C . SER A 1 85 ? -1.297 -6.408 -13.372 1.00 58.78 85 SER A C 1
ATOM 681 O O . SER A 1 85 ? -1.861 -5.623 -12.610 1.00 58.78 85 SER A O 1
ATOM 683 N N . LEU A 1 86 ? -1.646 -6.566 -14.647 1.00 76.44 86 LEU A N 1
ATOM 684 C CA . LEU A 1 86 ? -2.832 -5.938 -15.222 1.00 76.44 86 LEU A CA 1
ATOM 685 C C . LEU A 1 86 ? -4.101 -6.402 -14.500 1.00 76.44 86 LEU A C 1
ATOM 687 O O . LEU A 1 86 ? -5.166 -5.826 -14.695 1.00 76.44 86 LEU A O 1
ATOM 691 N N . THR A 1 87 ? -3.985 -7.417 -13.644 1.00 76.62 87 THR A N 1
ATOM 692 C CA . THR A 1 87 ? -5.041 -7.985 -12.828 1.00 76.62 87 THR A CA 1
ATOM 693 C C . THR A 1 87 ? -4.771 -7.821 -11.331 1.00 76.62 87 THR A C 1
ATOM 695 O O . THR A 1 87 ? -3.633 -7.799 -10.855 1.00 76.62 87 THR A O 1
ATOM 698 N N . CYS A 1 88 ? -5.842 -7.712 -10.550 1.00 82.00 88 CYS A N 1
ATOM 699 C CA . CYS A 1 88 ? -5.786 -7.828 -9.098 1.00 82.00 88 CYS A CA 1
ATOM 700 C C . CYS A 1 88 ? -5.420 -9.270 -8.681 1.00 82.00 88 CYS A C 1
ATOM 702 O O . CYS A 1 88 ? -5.509 -10.176 -9.509 1.00 82.00 88 CYS A O 1
ATOM 704 N N . PRO A 1 89 ? -5.113 -9.536 -7.396 1.00 81.06 89 PRO A N 1
ATOM 705 C CA . PRO A 1 89 ? -4.789 -10.887 -6.912 1.00 81.06 89 PRO A CA 1
ATOM 706 C C . PRO A 1 89 ? -5.869 -11.955 -7.160 1.00 81.06 89 PRO A C 1
ATOM 708 O O . PRO A 1 89 ? -5.592 -13.139 -7.055 1.00 81.06 89 PRO A O 1
ATOM 711 N N . GLN A 1 90 ? -7.105 -11.541 -7.457 1.00 79.38 90 GLN A N 1
ATOM 712 C CA . GLN A 1 90 ? -8.231 -12.420 -7.802 1.00 79.38 90 GLN A CA 1
ATOM 713 C C . GLN A 1 90 ? -8.462 -12.519 -9.324 1.00 79.38 90 GLN A C 1
ATOM 715 O O . GLN A 1 90 ? -9.510 -12.973 -9.763 1.00 79.38 90 GLN A O 1
ATOM 720 N N . GLY A 1 91 ? -7.539 -12.012 -10.147 1.00 84.44 91 GLY A N 1
ATOM 721 C CA . GLY A 1 91 ? -7.607 -12.092 -11.609 1.00 84.44 91 GLY A CA 1
ATOM 722 C C . GLY A 1 91 ? -8.411 -10.986 -12.308 1.00 84.44 91 GLY A C 1
ATOM 723 O O . GLY A 1 91 ? -8.417 -10.920 -13.531 1.00 84.44 91 GLY A O 1
ATOM 724 N N . HIS A 1 92 ? -9.066 -10.069 -11.588 1.00 85.44 92 HIS A N 1
ATOM 725 C CA . HIS A 1 92 ? -9.821 -8.982 -12.232 1.00 85.44 92 HIS A CA 1
ATOM 726 C C . HIS A 1 92 ? -8.929 -7.895 -12.832 1.00 85.44 92 HIS A C 1
ATOM 728 O O . HIS A 1 92 ? -8.102 -7.335 -12.118 1.00 85.44 92 HIS A O 1
ATOM 734 N N . LEU A 1 93 ? -9.180 -7.518 -14.086 1.00 84.12 93 LEU A N 1
ATOM 735 C CA . LEU A 1 93 ? -8.458 -6.448 -14.780 1.00 84.12 93 LEU A CA 1
ATOM 736 C C . LEU A 1 93 ? -8.553 -5.098 -14.054 1.00 84.12 93 LEU A C 1
ATOM 738 O O . LEU A 1 93 ? -9.638 -4.660 -13.659 1.00 84.12 93 LEU A O 1
ATOM 742 N N . TRP A 1 94 ? -7.427 -4.403 -13.926 1.00 80.06 94 TRP A N 1
ATOM 743 C CA . TRP A 1 94 ? -7.345 -3.043 -13.406 1.00 80.06 94 TRP A CA 1
ATOM 744 C C . TRP A 1 94 ? -7.769 -2.024 -14.463 1.00 80.06 94 TRP A C 1
ATOM 746 O O . TRP A 1 94 ? -6.948 -1.381 -15.108 1.00 80.06 94 TRP A O 1
ATOM 756 N N . THR A 1 95 ? -9.078 -1.848 -14.623 1.00 84.38 95 THR A N 1
ATOM 757 C CA . THR A 1 95 ? -9.647 -0.747 -15.413 1.00 84.38 95 THR A CA 1
ATOM 758 C C . THR A 1 95 ? -9.830 0.504 -14.552 1.00 84.38 95 THR A C 1
ATOM 760 O O . THR A 1 95 ? -9.843 0.425 -13.320 1.00 84.38 95 THR A O 1
ATOM 763 N N . ARG A 1 96 ? -10.057 1.669 -15.178 1.00 78.88 96 ARG A N 1
ATOM 764 C CA . ARG A 1 96 ? -10.412 2.912 -14.461 1.00 78.88 96 ARG A CA 1
ATOM 765 C C . ARG A 1 96 ? -11.613 2.727 -13.525 1.00 78.88 96 ARG A C 1
ATOM 767 O O . ARG A 1 96 ? -11.643 3.318 -12.456 1.00 78.88 96 ARG A O 1
ATOM 774 N N . GLN A 1 97 ? -12.576 1.892 -13.914 1.00 82.06 97 GLN A N 1
ATOM 775 C CA . GLN A 1 97 ? -13.768 1.587 -13.117 1.00 82.06 97 GLN A CA 1
ATOM 776 C C . GLN A 1 97 ? -13.503 0.543 -12.022 1.00 82.06 97 GLN A C 1
ATOM 778 O O . GLN A 1 97 ? -14.141 0.572 -10.973 1.00 82.06 97 GLN A O 1
ATOM 783 N N . ASN A 1 98 ? -12.575 -0.393 -12.251 1.00 86.00 98 ASN A N 1
ATOM 784 C CA . ASN A 1 98 ? -12.272 -1.456 -11.294 1.00 86.00 98 ASN A CA 1
ATOM 785 C C . ASN A 1 98 ? -11.182 -1.067 -10.279 1.00 86.00 98 ASN A C 1
ATOM 787 O O . ASN A 1 98 ? -10.955 -1.786 -9.306 1.00 86.00 98 ASN A O 1
ATOM 791 N N . ARG A 1 99 ? -10.515 0.069 -10.492 1.00 87.50 99 ARG A N 1
ATOM 792 C CA . ARG A 1 99 ? -9.507 0.647 -9.604 1.00 87.50 99 ARG A CA 1
ATOM 793 C C . ARG A 1 99 ? -10.156 1.683 -8.692 1.00 87.50 99 ARG A C 1
ATOM 795 O O . ARG A 1 99 ? -10.446 2.794 -9.117 1.00 87.50 99 ARG A O 1
ATOM 802 N N . GLN A 1 100 ? -10.342 1.329 -7.427 1.00 87.88 100 GLN A N 1
ATOM 803 C CA . GLN A 1 100 ? -10.895 2.225 -6.415 1.00 87.88 100 GLN A CA 1
ATOM 804 C C . GLN A 1 100 ? -9.806 2.614 -5.415 1.00 87.88 100 GLN A C 1
ATOM 806 O O . GLN A 1 100 ? -9.092 1.747 -4.921 1.00 87.88 100 GLN A O 1
ATOM 811 N N . GLU A 1 101 ? -9.669 3.897 -5.094 1.00 84.69 101 GLU A N 1
ATOM 812 C CA . GLU A 1 101 ? -8.751 4.338 -4.038 1.00 84.69 101 GLU A CA 1
ATOM 813 C C . GLU A 1 101 ? -9.300 3.960 -2.650 1.00 84.69 101 GLU A C 1
ATOM 815 O O . GLU A 1 101 ? -10.502 4.057 -2.399 1.00 84.69 101 GLU A O 1
ATOM 820 N N . ASN A 1 102 ? -8.435 3.481 -1.751 1.00 81.25 102 ASN A N 1
ATOM 821 C CA . ASN A 1 102 ? -8.832 3.102 -0.389 1.00 81.25 102 ASN A CA 1
ATOM 822 C C . ASN A 1 102 ? -9.052 4.327 0.508 1.00 81.25 102 ASN A C 1
ATOM 824 O O . ASN A 1 102 ? -10.118 4.518 1.086 1.00 81.25 102 ASN A O 1
ATOM 828 N N . LYS A 1 103 ? -7.988 5.112 0.660 1.00 80.44 103 LYS A N 1
ATOM 829 C CA . LYS A 1 103 ? -7.912 6.417 1.320 1.00 80.44 103 LYS A CA 1
ATOM 830 C C . LYS A 1 103 ? -6.887 7.231 0.528 1.00 80.44 103 LYS A C 1
ATOM 832 O O . LYS A 1 103 ? -5.991 6.594 -0.039 1.00 80.44 103 LYS A O 1
ATOM 837 N N . PRO A 1 104 ? -6.957 8.570 0.544 1.00 75.38 104 PRO A N 1
ATOM 838 C CA . PRO A 1 104 ? -5.984 9.410 -0.144 1.00 75.38 104 PRO A CA 1
ATOM 839 C C . PRO A 1 104 ? -4.548 8.960 0.159 1.00 75.38 104 PRO A C 1
ATOM 841 O O . PRO A 1 104 ? -4.137 8.903 1.321 1.00 75.38 104 PRO A O 1
ATOM 844 N N . GLY A 1 105 ? -3.822 8.528 -0.874 1.00 70.19 105 GLY A N 1
ATOM 845 C CA . GLY A 1 105 ? -2.420 8.103 -0.760 1.00 70.19 105 GLY A CA 1
ATOM 846 C C . GLY A 1 105 ? -2.167 6.742 -0.087 1.00 70.19 105 GLY A C 1
ATOM 847 O O . GLY A 1 105 ? -1.015 6.375 0.134 1.00 70.19 105 GLY A O 1
ATOM 848 N N . LYS A 1 106 ? -3.201 5.951 0.236 1.00 75.12 106 LYS A N 1
ATOM 849 C CA . LYS A 1 106 ? -3.070 4.594 0.823 1.00 75.12 106 LYS A CA 1
ATOM 850 C C . LYS A 1 106 ? -3.273 3.464 -0.198 1.00 75.12 106 LYS A C 1
ATOM 852 O O . LYS A 1 106 ? -3.499 2.315 0.185 1.00 75.12 106 LYS A O 1
ATOM 857 N N . GLY A 1 107 ? -3.184 3.781 -1.488 1.00 79.75 107 GLY A N 1
ATOM 858 C CA . GLY A 1 107 ? -3.239 2.816 -2.585 1.00 79.75 107 GLY A CA 1
ATOM 859 C C . GLY A 1 107 ? -4.653 2.437 -3.032 1.00 79.75 107 GLY A C 1
ATOM 860 O O . GLY A 1 107 ? -5.645 3.072 -2.665 1.00 79.75 107 GLY A O 1
ATOM 861 N N . PHE A 1 108 ? -4.733 1.385 -3.850 1.00 83.00 108 PHE A N 1
ATOM 862 C CA . PHE A 1 108 ? -5.942 0.997 -4.581 1.00 83.00 108 PHE A CA 1
ATOM 863 C C . PHE A 1 108 ? -6.453 -0.387 -4.169 1.00 83.00 108 PHE A C 1
ATOM 865 O O . PHE A 1 108 ? -5.680 -1.271 -3.802 1.00 83.00 108 PHE A O 1
ATOM 872 N N . ARG A 1 109 ? -7.766 -0.587 -4.286 1.00 88.31 109 ARG A N 1
ATOM 873 C CA . ARG A 1 109 ? -8.456 -1.875 -4.182 1.00 88.31 109 ARG A CA 1
ATOM 874 C C . ARG A 1 109 ? -9.277 -2.157 -5.434 1.00 88.31 109 ARG A C 1
ATOM 876 O O . ARG A 1 109 ? -9.677 -1.246 -6.158 1.00 88.31 109 ARG A O 1
ATOM 883 N N . CYS A 1 110 ? -9.558 -3.437 -5.657 1.00 92.94 110 CYS A N 1
ATOM 884 C CA . CYS A 1 110 ? -10.408 -3.888 -6.751 1.00 92.94 110 CYS A CA 1
ATOM 885 C C . CYS A 1 110 ? -11.880 -3.659 -6.402 1.00 92.94 110 CYS A C 1
ATOM 887 O O . CYS A 1 110 ? -12.380 -4.227 -5.428 1.00 92.94 110 CYS A O 1
ATOM 889 N N . ALA A 1 111 ? -12.576 -2.853 -7.206 1.00 92.38 111 ALA A N 1
ATOM 890 C CA . ALA A 1 111 ? -13.987 -2.542 -7.005 1.00 92.38 111 ALA A CA 1
ATOM 891 C C . ALA A 1 111 ? -14.859 -3.804 -7.099 1.00 92.38 111 ALA A C 1
ATOM 893 O O . ALA A 1 111 ? -15.766 -3.983 -6.289 1.00 92.38 111 ALA A O 1
ATOM 894 N N . LYS A 1 112 ? -14.549 -4.721 -8.027 1.00 92.94 112 LYS A N 1
ATOM 895 C CA . LYS A 1 112 ? -15.256 -6.002 -8.163 1.00 92.94 112 LYS A CA 1
ATOM 896 C C . LYS A 1 112 ? -15.069 -6.894 -6.934 1.00 92.94 112 LYS A C 1
ATOM 898 O O . LYS A 1 112 ? -16.062 -7.373 -6.395 1.00 92.94 112 LYS A O 1
ATOM 903 N N . CYS A 1 113 ? -13.840 -7.048 -6.433 1.00 93.75 113 CYS A N 1
ATOM 904 C CA . CYS A 1 113 ? -13.595 -7.787 -5.186 1.00 93.75 113 CYS A CA 1
ATOM 905 C C . CYS A 1 113 ? -14.331 -7.154 -4.002 1.00 93.75 113 CYS A C 1
ATOM 907 O O . CYS A 1 113 ? -14.929 -7.856 -3.193 1.00 93.75 113 CYS A O 1
ATOM 909 N N . ASN A 1 114 ? -14.313 -5.823 -3.908 1.00 93.50 114 ASN A N 1
ATOM 910 C CA . ASN A 1 114 ? -15.001 -5.109 -2.840 1.00 93.50 114 ASN A CA 1
ATOM 911 C C . ASN A 1 114 ? -16.522 -5.324 -2.901 1.00 93.50 114 ASN A C 1
ATOM 913 O O . ASN A 1 114 ? -17.155 -5.534 -1.871 1.00 93.50 114 ASN A O 1
ATOM 917 N N . ARG A 1 115 ? -17.098 -5.327 -4.107 1.00 91.75 115 ARG A N 1
ATOM 918 C CA . ARG A 1 115 ? -18.523 -5.585 -4.321 1.00 91.75 115 ARG A CA 1
ATOM 919 C C . ARG A 1 115 ? -18.905 -7.013 -3.928 1.00 91.75 115 ARG A C 1
ATOM 921 O O . ARG A 1 115 ? -19.859 -7.184 -3.183 1.00 91.75 115 ARG A O 1
ATOM 928 N N . LEU A 1 116 ? -18.129 -8.012 -4.358 1.00 91.62 116 LEU A N 1
ATOM 929 C CA . LEU A 1 116 ? -18.324 -9.416 -3.968 1.00 91.62 116 LEU A CA 1
ATOM 930 C C . LEU A 1 116 ? -18.281 -9.584 -2.445 1.00 91.62 116 LEU A C 1
ATOM 932 O O . LEU A 1 116 ? -19.191 -10.168 -1.866 1.00 91.62 116 LEU A O 1
ATOM 936 N N . LYS A 1 117 ? -17.286 -8.977 -1.788 1.00 89.00 117 LYS A N 1
ATOM 937 C CA . LYS A 1 117 ? -17.178 -8.980 -0.325 1.00 89.00 117 LYS A CA 1
ATOM 938 C C . LYS A 1 117 ? -18.400 -8.346 0.350 1.00 89.00 117 LYS A C 1
ATOM 940 O O . LYS A 1 117 ? -18.873 -8.856 1.360 1.00 89.00 117 LYS A O 1
ATOM 945 N N . SER A 1 118 ? -18.919 -7.249 -0.205 1.00 87.94 118 SER A N 1
ATOM 946 C CA . SER A 1 118 ? -20.129 -6.589 0.299 1.00 87.94 118 SER A CA 1
ATOM 947 C C . SER A 1 118 ? -21.373 -7.462 0.134 1.00 87.94 118 SER A C 1
ATOM 949 O O . SER A 1 118 ? -22.163 -7.557 1.067 1.00 87.94 118 SER A O 1
ATOM 951 N N . TYR A 1 119 ? -21.535 -8.126 -1.014 1.00 87.56 119 TYR A N 1
ATOM 952 C CA . TYR A 1 119 ? -22.640 -9.061 -1.237 1.00 87.56 119 TYR A CA 1
ATOM 953 C C . TYR A 1 119 ? -22.572 -10.254 -0.289 1.00 87.56 119 TYR A C 1
ATOM 955 O O . TYR A 1 119 ? -23.585 -10.635 0.284 1.00 87.56 119 TYR A O 1
ATOM 963 N N . GLU A 1 120 ? -21.388 -10.831 -0.078 1.00 86.88 120 GLU A N 1
ATOM 964 C CA . GLU A 1 120 ? -21.215 -11.908 0.897 1.00 86.88 120 GLU A CA 1
ATOM 965 C C . GLU A 1 120 ? -21.561 -11.457 2.312 1.00 86.88 120 GLU A C 1
ATOM 967 O O . GLU A 1 120 ? -22.216 -12.195 3.043 1.00 86.88 120 GLU A O 1
ATOM 972 N N . TRP A 1 121 ? -21.146 -10.250 2.693 1.00 81.75 121 TRP A N 1
ATOM 973 C CA . TRP A 1 121 ? -21.467 -9.676 3.993 1.00 81.75 121 TRP A CA 1
ATOM 974 C C . TRP A 1 121 ? -22.976 -9.457 4.166 1.00 81.75 121 TRP A C 1
ATOM 976 O O . TRP A 1 121 ? -23.526 -9.854 5.189 1.00 81.75 121 TRP A O 1
ATOM 986 N N . GLN A 1 122 ? -23.663 -8.935 3.143 1.00 80.50 122 GLN A N 1
ATOM 987 C CA . GLN A 1 122 ? -25.126 -8.807 3.129 1.00 80.50 122 GLN A CA 1
ATOM 988 C C . GLN A 1 122 ? -25.820 -10.172 3.189 1.00 80.50 122 GLN A C 1
ATOM 990 O O . GLN A 1 122 ? -26.725 -10.362 3.994 1.00 80.50 122 GLN A O 1
ATOM 995 N N . ARG A 1 123 ? -25.359 -11.153 2.402 1.00 80.88 123 ARG A N 1
ATOM 996 C CA . ARG A 1 123 ? -25.899 -12.523 2.397 1.00 80.88 123 ARG A CA 1
ATOM 997 C C . ARG A 1 123 ? -25.738 -13.212 3.753 1.00 80.88 123 ARG A C 1
ATOM 999 O O . ARG A 1 123 ? -26.578 -14.017 4.128 1.00 80.88 123 ARG A O 1
ATOM 1006 N N . ARG A 1 124 ? -24.666 -12.900 4.487 1.00 74.50 124 ARG A N 1
ATOM 1007 C CA . ARG A 1 124 ? -24.424 -13.376 5.860 1.00 74.50 124 ARG A CA 1
ATOM 1008 C C . ARG A 1 124 ? -25.206 -12.597 6.926 1.00 74.50 124 ARG A C 1
ATOM 1010 O O . ARG A 1 124 ? -25.009 -12.861 8.105 1.00 74.50 124 ARG A O 1
ATOM 1017 N N . GLY A 1 125 ? -26.065 -11.657 6.532 1.00 72.00 125 GLY A N 1
ATOM 1018 C CA . GLY A 1 125 ? -26.952 -10.930 7.437 1.00 72.00 125 GLY A CA 1
ATOM 1019 C C . GLY A 1 125 ? -26.518 -9.508 7.780 1.00 72.00 125 GLY A C 1
ATOM 1020 O O . GLY A 1 125 ? -27.247 -8.852 8.509 1.00 72.00 125 GLY A O 1
ATOM 1021 N N . GLY A 1 126 ? -25.385 -9.000 7.268 1.00 64.00 126 GLY A N 1
ATOM 1022 C CA . GLY A 1 126 ? -24.986 -7.579 7.338 1.00 64.00 126 GLY A CA 1
ATOM 1023 C C . GLY A 1 126 ? -24.825 -6.968 8.741 1.00 64.00 126 GLY A C 1
ATOM 1024 O O . GLY A 1 126 ? -24.357 -5.851 8.899 1.00 64.00 126 GLY A O 1
ATOM 1025 N N . VAL A 1 127 ? -25.175 -7.685 9.793 1.00 64.25 127 VAL A N 1
ATOM 1026 C CA . VAL A 1 127 ? -25.108 -7.252 11.178 1.00 64.25 127 VAL A CA 1
ATOM 1027 C C . VAL A 1 127 ? -24.772 -8.511 11.958 1.00 64.25 127 VAL A C 1
ATOM 1029 O O . VAL A 1 127 ? -25.336 -9.573 11.684 1.00 64.25 127 VAL A O 1
ATOM 1032 N N . GLY A 1 128 ? -23.786 -8.449 12.855 1.00 62.19 128 GLY A N 1
ATOM 1033 C CA . GLY A 1 128 ? -23.523 -9.584 13.738 1.00 62.19 128 GLY A CA 1
ATOM 1034 C C . GLY A 1 128 ? -24.809 -9.952 14.479 1.00 62.19 128 GLY A C 1
ATOM 1035 O O . GLY A 1 128 ? -25.611 -9.065 14.766 1.00 62.19 128 GLY A O 1
ATOM 1036 N N . ARG A 1 129 ? -25.022 -11.245 14.765 1.00 66.94 129 ARG A N 1
ATOM 1037 C CA . ARG A 1 129 ? -26.147 -11.679 15.609 1.00 66.94 129 ARG A CA 1
ATOM 1038 C C . ARG A 1 129 ? -26.228 -10.800 16.862 1.00 66.94 129 ARG A C 1
ATOM 1040 O O . ARG A 1 129 ? -25.183 -10.434 17.411 1.00 66.94 129 ARG A O 1
ATOM 1047 N N . GLU A 1 130 ? -27.442 -10.479 17.299 1.00 67.19 130 GLU A N 1
ATOM 1048 C CA . GLU A 1 130 ? -27.640 -9.763 18.557 1.00 67.19 130 GLU A CA 1
ATOM 1049 C C . GLU A 1 130 ? -26.975 -10.563 19.687 1.00 67.19 130 GLU A C 1
ATOM 1051 O O . GLU A 1 130 ? -27.120 -11.787 19.771 1.00 67.19 130 GLU A O 1
ATOM 1056 N N . ARG A 1 131 ? -26.141 -9.885 20.477 1.00 75.50 131 ARG A N 1
ATOM 1057 C CA . ARG A 1 131 ? -25.455 -10.473 21.628 1.00 75.50 131 ARG A CA 1
ATOM 1058 C C . ARG A 1 131 ? -26.146 -10.016 22.894 1.00 75.50 131 ARG A C 1
ATOM 1060 O O . ARG A 1 131 ? -26.490 -8.841 22.998 1.00 75.50 131 ARG A O 1
ATOM 1067 N N . THR A 1 132 ? -26.300 -10.919 23.854 1.00 82.88 132 THR A N 1
ATOM 1068 C CA . THR A 1 132 ? -26.875 -10.592 25.165 1.00 82.88 132 THR A CA 1
ATOM 1069 C C . THR A 1 132 ? -25.774 -10.360 26.199 1.00 82.88 132 THR A C 1
ATOM 1071 O O . THR A 1 132 ? -24.604 -10.683 25.972 1.00 82.88 132 THR A O 1
ATOM 1074 N N . MET A 1 133 ? -26.126 -9.754 27.338 1.00 83.25 133 MET A N 1
ATOM 1075 C CA . MET A 1 133 ? -25.183 -9.534 28.442 1.00 83.25 133 MET A CA 1
ATOM 1076 C C . MET A 1 133 ? -24.622 -10.846 29.007 1.00 83.25 133 MET A C 1
ATOM 1078 O O . MET A 1 133 ? -23.466 -10.863 29.422 1.00 83.25 133 MET A O 1
ATOM 1082 N N . ASP A 1 134 ? -25.390 -11.937 28.957 1.00 85.50 134 ASP A N 1
ATOM 1083 C CA . ASP A 1 134 ? -24.999 -13.257 29.475 1.00 85.50 134 ASP A CA 1
ATOM 1084 C C . ASP A 1 134 ? -23.849 -13.899 28.690 1.00 85.50 134 ASP A C 1
ATOM 1086 O O . ASP A 1 134 ? -23.090 -14.708 29.215 1.00 85.50 134 ASP A O 1
ATOM 1090 N N . GLU A 1 135 ? -23.682 -13.516 27.423 1.00 85.62 135 GLU A N 1
ATOM 1091 C CA . GLU A 1 135 ? -22.596 -14.006 26.571 1.00 85.62 135 GLU A CA 1
ATOM 1092 C C . GLU A 1 135 ? -21.277 -13.254 26.798 1.00 85.62 135 GLU A C 1
ATOM 1094 O O . GLU A 1 135 ? -20.259 -13.556 26.164 1.00 85.62 135 GLU A O 1
ATOM 1099 N N . LEU A 1 136 ? -21.285 -12.226 27.649 1.00 87.19 136 LEU A N 1
ATOM 1100 C CA . LEU A 1 136 ? -20.137 -11.367 27.886 1.00 87.19 136 LEU A CA 1
ATOM 1101 C C . LEU A 1 136 ? -19.384 -11.765 29.147 1.00 87.19 136 LEU A C 1
ATOM 1103 O O . LEU A 1 136 ? -19.954 -12.131 30.169 1.00 87.19 136 LEU A O 1
ATOM 1107 N N . SER A 1 137 ? -18.066 -11.579 29.103 1.00 90.62 137 SER A N 1
ATOM 1108 C CA . SER A 1 137 ? -17.262 -11.658 30.315 1.00 90.62 137 SER A CA 1
ATOM 1109 C C . SER A 1 137 ? -17.669 -10.548 31.305 1.00 90.62 137 SER A C 1
ATOM 1111 O O . SER A 1 137 ? -17.875 -9.404 30.862 1.00 90.62 137 SER A O 1
ATOM 1113 N N . PRO A 1 138 ? -17.704 -10.841 32.625 1.00 92.38 138 PRO A N 1
ATOM 1114 C CA . PRO A 1 138 ? -18.057 -9.872 33.671 1.00 92.38 138 PRO A CA 1
ATOM 1115 C C . PRO A 1 138 ? -17.193 -8.608 33.677 1.00 92.38 138 PRO A C 1
ATOM 1117 O O . PRO A 1 138 ? -17.628 -7.558 34.142 1.00 92.38 138 PRO A O 1
ATOM 1120 N N . GLU A 1 139 ? -15.982 -8.685 33.130 1.00 94.19 139 GLU A N 1
ATOM 1121 C CA . GLU A 1 139 ? -15.053 -7.567 32.992 1.00 94.19 139 GLU A CA 1
ATOM 1122 C C . GLU A 1 139 ? -14.669 -7.351 31.530 1.00 94.19 139 GLU A C 1
ATOM 1124 O O . GLU A 1 139 ? -14.552 -8.295 30.739 1.00 94.19 139 GLU A O 1
ATOM 1129 N N . CYS A 1 140 ? -14.482 -6.090 31.149 1.00 91.19 140 CYS A N 1
ATOM 1130 C CA . CYS A 1 140 ? -13.987 -5.717 29.834 1.00 91.19 140 CYS A CA 1
ATOM 1131 C C . CYS A 1 140 ? -12.476 -5.959 29.710 1.00 91.19 140 CYS A C 1
ATOM 1133 O O . CYS A 1 140 ? -11.783 -6.210 30.689 1.00 91.19 140 CYS A O 1
ATOM 1135 N N . ARG A 1 141 ? -11.931 -5.830 28.493 1.00 90.19 141 ARG A N 1
ATOM 1136 C CA . ARG A 1 141 ? -10.490 -6.024 28.236 1.00 90.19 141 ARG A CA 1
ATOM 1137 C C . ARG A 1 141 ? -9.582 -5.105 29.070 1.00 90.19 141 ARG A C 1
ATOM 1139 O O . ARG A 1 141 ? -8.423 -5.437 29.276 1.00 90.19 141 ARG A O 1
ATOM 1146 N N . ASN A 1 142 ? -10.104 -3.966 29.517 1.00 89.81 142 ASN A N 1
ATOM 1147 C CA . ASN A 1 142 ? -9.385 -2.995 30.341 1.00 89.81 142 ASN A CA 1
ATOM 1148 C C . ASN A 1 142 ? -9.710 -3.133 31.842 1.00 89.81 142 ASN A C 1
ATOM 1150 O O . ASN A 1 142 ? -9.344 -2.255 32.611 1.00 89.81 142 ASN A O 1
ATOM 1154 N N . GLY A 1 143 ? -10.416 -4.191 32.257 1.00 92.56 143 GLY A N 1
ATOM 1155 C CA . GLY A 1 143 ? -10.749 -4.452 33.662 1.00 92.56 143 GLY A CA 1
ATOM 1156 C C . GLY A 1 143 ? -12.000 -3.738 34.186 1.00 92.56 143 GLY A C 1
ATOM 1157 O O . GLY A 1 143 ? -12.342 -3.888 35.352 1.00 92.56 143 GLY A O 1
ATOM 1158 N N . HIS A 1 144 ? -12.731 -2.975 33.365 1.00 92.94 144 HIS A N 1
ATOM 1159 C CA . HIS A 1 144 ? -13.984 -2.355 33.818 1.00 92.94 144 HIS A CA 1
ATOM 1160 C C . HIS A 1 144 ? -15.090 -3.395 33.950 1.00 92.94 144 HIS A C 1
ATOM 1162 O O . HIS A 1 144 ? -15.340 -4.167 33.017 1.00 92.94 144 HIS A O 1
ATOM 1168 N N . ARG A 1 145 ? -15.812 -3.356 35.069 1.00 93.62 145 ARG A N 1
ATOM 1169 C CA . ARG A 1 145 ? -16.972 -4.214 35.301 1.00 93.62 145 ARG A CA 1
ATOM 1170 C C . ARG A 1 145 ? -18.060 -3.944 34.260 1.00 93.62 145 ARG A C 1
ATOM 1172 O O . ARG A 1 145 ? -18.512 -2.807 34.090 1.00 93.62 145 ARG A O 1
ATOM 1179 N N . ARG A 1 146 ? -18.506 -4.994 33.574 1.00 92.12 146 ARG A N 1
ATOM 1180 C CA . ARG A 1 146 ? -19.636 -4.940 32.650 1.00 92.12 146 ARG A CA 1
ATOM 1181 C C . ARG A 1 146 ? -20.944 -5.025 33.421 1.00 92.12 146 ARG A C 1
ATOM 1183 O O . ARG A 1 146 ? -21.232 -6.005 34.096 1.00 92.12 146 ARG A O 1
ATOM 1190 N N . THR A 1 147 ? -21.738 -3.977 33.281 1.00 93.38 147 THR A N 1
ATOM 1191 C CA . THR A 1 147 ? -23.130 -3.895 33.732 1.00 93.38 147 THR A CA 1
ATOM 1192 C C . THR A 1 147 ? -23.985 -3.432 32.560 1.00 93.38 147 THR A C 1
ATOM 1194 O O . THR A 1 147 ? -23.440 -2.907 31.586 1.00 93.38 147 THR A O 1
ATOM 1197 N N . GLU A 1 148 ? -25.305 -3.566 32.644 1.00 89.69 148 GLU A N 1
ATOM 1198 C CA . GLU A 1 148 ? -26.224 -3.014 31.633 1.00 89.69 148 GLU A CA 1
ATOM 1199 C C . GLU A 1 148 ? -26.063 -1.492 31.470 1.00 89.69 148 GLU A C 1
ATOM 1201 O O . GLU A 1 148 ? -26.215 -0.942 30.384 1.00 89.69 148 GLU A O 1
ATOM 1206 N N . GLN A 1 149 ? -25.676 -0.793 32.542 1.00 89.25 149 GLN A N 1
ATOM 1207 C CA . GLN A 1 149 ? -25.432 0.649 32.515 1.00 89.25 149 GLN A CA 1
ATOM 1208 C C . GLN A 1 149 ? -24.094 1.019 31.856 1.00 89.25 149 GLN A C 1
ATOM 1210 O O . GLN A 1 149 ? -23.997 2.074 31.228 1.00 89.25 149 GLN A O 1
ATOM 1215 N N . ASN A 1 150 ? -23.062 0.178 31.987 1.00 91.06 150 ASN A N 1
ATOM 1216 C CA . ASN A 1 150 ? -21.723 0.415 31.431 1.00 91.06 150 ASN A CA 1
ATOM 1217 C C . ASN A 1 150 ? -21.519 -0.242 30.054 1.00 91.06 150 ASN A C 1
ATOM 1219 O O . ASN A 1 150 ? -20.564 0.057 29.339 1.00 91.06 150 ASN A O 1
ATOM 1223 N N . THR A 1 151 ? -22.411 -1.136 29.646 1.00 92.56 151 THR A N 1
ATOM 1224 C CA . THR A 1 151 ? -22.251 -1.934 28.432 1.00 92.56 151 THR A CA 1
ATOM 1225 C C . THR A 1 151 ? -23.357 -1.594 27.455 1.00 92.56 151 THR A C 1
ATOM 1227 O O . THR A 1 151 ? -24.532 -1.648 27.790 1.00 92.56 151 THR A O 1
ATOM 1230 N N . ARG A 1 152 ? -22.989 -1.246 26.225 1.00 90.75 152 ARG A N 1
ATOM 1231 C CA . ARG A 1 152 ? -23.940 -1.116 25.116 1.00 90.75 152 ARG A CA 1
ATOM 1232 C C . ARG A 1 152 ? -23.476 -1.951 23.935 1.00 90.75 152 ARG A C 1
ATOM 1234 O O . ARG A 1 152 ? -22.275 -2.151 23.768 1.00 90.75 152 ARG A O 1
ATOM 1241 N N . PHE A 1 153 ? -24.405 -2.375 23.095 1.00 87.81 153 PHE A N 1
ATOM 1242 C CA . PHE A 1 153 ? -24.099 -2.973 21.799 1.00 87.81 153 PHE A CA 1
ATOM 1243 C C . PHE A 1 153 ? -24.251 -1.902 20.712 1.00 87.81 153 PHE A C 1
ATOM 1245 O O . PHE A 1 153 ? -25.152 -1.067 20.786 1.00 87.81 153 PHE A O 1
ATOM 1252 N N . ASP A 1 154 ? -23.321 -1.844 19.759 1.00 83.69 154 ASP A N 1
ATOM 1253 C CA . ASP A 1 154 ? -23.433 -0.944 18.607 1.00 83.69 154 ASP A CA 1
ATOM 1254 C C . ASP A 1 154 ? -24.310 -1.543 17.493 1.00 83.69 154 ASP A C 1
ATOM 1256 O O . ASP A 1 154 ? -24.766 -2.682 17.586 1.00 83.69 154 ASP A O 1
ATOM 1260 N N . SER A 1 155 ? -24.530 -0.787 16.413 1.00 75.25 155 SER A N 1
ATOM 1261 C CA . SER A 1 155 ? -25.322 -1.244 15.263 1.00 75.25 155 SER A CA 1
ATOM 1262 C C . SER A 1 155 ? -24.712 -2.422 14.501 1.00 75.25 155 SER A C 1
ATOM 1264 O O . SER A 1 155 ? -25.351 -2.918 13.585 1.00 75.25 155 SER A O 1
ATOM 1266 N N . TYR A 1 156 ? -23.506 -2.873 14.854 1.00 72.44 156 TYR A N 1
ATOM 1267 C CA . TYR A 1 156 ? -22.865 -4.074 14.320 1.00 72.44 156 TYR A CA 1
ATOM 1268 C C . TYR A 1 156 ? -22.912 -5.250 15.311 1.00 72.44 156 TYR A C 1
ATOM 1270 O O . TYR A 1 156 ? -22.339 -6.306 15.032 1.00 72.44 156 TYR A O 1
ATOM 1278 N N . GLY A 1 157 ? -23.554 -5.070 16.471 1.00 76.94 157 GLY A N 1
ATOM 1279 C CA . GLY A 1 157 ? -23.570 -6.029 17.573 1.00 76.94 157 GLY A CA 1
ATOM 1280 C C . GLY A 1 157 ? -22.272 -6.036 18.385 1.00 76.94 157 GLY A C 1
ATOM 1281 O O . GLY A 1 157 ? -22.036 -6.963 19.161 1.00 76.94 157 GLY A O 1
ATOM 1282 N N . THR A 1 158 ? -21.387 -5.046 18.216 1.00 83.75 158 THR A N 1
ATOM 1283 C CA . THR A 1 158 ? -20.124 -4.907 18.955 1.00 83.75 158 THR A CA 1
ATOM 1284 C C . THR A 1 158 ? -20.352 -4.382 20.361 1.00 83.75 158 THR A C 1
ATOM 1286 O O . THR A 1 158 ? -20.969 -3.340 20.554 1.00 83.75 158 THR A O 1
ATOM 1289 N N . THR A 1 159 ? -19.817 -5.084 21.358 1.00 89.56 159 THR A N 1
ATOM 1290 C CA . THR A 1 159 ? -19.875 -4.656 22.756 1.00 89.56 159 THR A CA 1
ATOM 1291 C C . THR A 1 159 ? -18.960 -3.459 23.002 1.00 89.56 159 THR A C 1
ATOM 1293 O O . THR A 1 159 ? -17.739 -3.554 22.865 1.00 89.56 159 THR A O 1
ATOM 1296 N N . VAL A 1 160 ? -19.542 -2.352 23.445 1.00 90.44 160 VAL A N 1
ATOM 1297 C CA . VAL A 1 160 ? -18.852 -1.121 23.825 1.00 90.44 160 VAL A CA 1
ATOM 1298 C C . VAL A 1 160 ? -18.987 -0.919 25.332 1.00 90.44 160 VAL A C 1
ATOM 1300 O O . VAL A 1 160 ? -20.093 -0.850 25.863 1.00 90.44 160 VA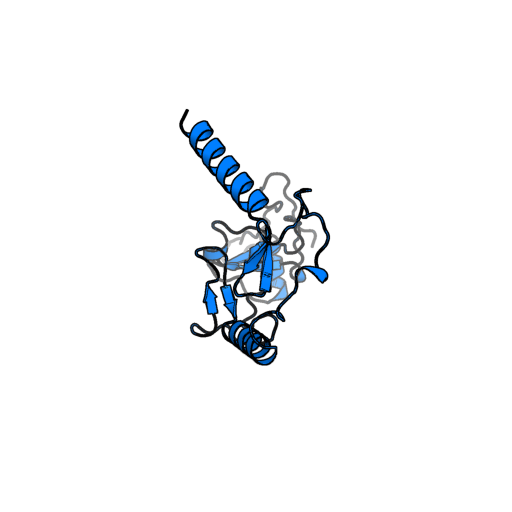L A O 1
ATOM 1303 N N . CYS A 1 161 ? -17.848 -0.794 26.015 1.00 94.38 161 CYS A N 1
ATOM 1304 C CA . CYS A 1 161 ? -17.784 -0.370 27.413 1.00 94.38 161 CYS A CA 1
ATOM 1305 C C . CYS A 1 161 ? -17.732 1.164 27.471 1.00 94.38 161 CYS A C 1
ATOM 1307 O O . CYS A 1 161 ? -16.848 1.778 26.864 1.00 94.38 161 CYS A O 1
ATOM 1309 N N . ARG A 1 162 ? -18.683 1.781 28.174 1.00 93.25 162 ARG A N 1
ATOM 1310 C CA . ARG A 1 162 ? -18.814 3.239 28.288 1.00 93.25 162 ARG A CA 1
ATOM 1311 C C . ARG A 1 162 ? -17.670 3.851 29.091 1.00 93.25 162 ARG A C 1
ATOM 1313 O O . ARG A 1 162 ? -17.213 4.933 28.733 1.00 93.25 162 ARG A O 1
ATOM 1320 N N . ASP A 1 163 ? -17.144 3.145 30.084 1.00 94.19 163 ASP A N 1
ATOM 1321 C CA . ASP A 1 163 ? -15.966 3.596 30.832 1.00 94.19 163 ASP A CA 1
ATOM 1322 C C . ASP A 1 163 ? -14.708 3.587 29.959 1.00 94.19 163 ASP A C 1
ATOM 1324 O O . ASP A 1 163 ? -14.000 4.585 29.895 1.00 94.19 163 ASP A O 1
ATOM 1328 N N . CYS A 1 164 ? -14.502 2.545 29.140 1.00 93.50 164 CYS A N 1
ATOM 1329 C CA . CYS A 1 164 ? -13.414 2.550 28.152 1.00 93.50 164 CYS A CA 1
ATOM 1330 C C . CYS A 1 164 ? -13.527 3.725 27.175 1.00 93.50 164 CYS A C 1
ATOM 1332 O O . CYS A 1 164 ? -12.517 4.296 26.764 1.00 93.50 164 CYS A O 1
ATOM 1334 N N . GLN A 1 165 ? -14.754 4.053 26.761 1.00 92.38 165 GLN A N 1
ATOM 1335 C CA . GLN A 1 165 ? -15.002 5.181 25.871 1.00 92.38 165 GLN A CA 1
ATOM 1336 C C . GLN A 1 165 ? -14.652 6.507 26.564 1.00 92.38 165 GLN A C 1
ATOM 1338 O O . GLN A 1 165 ? -14.007 7.355 25.952 1.00 92.38 165 GLN A O 1
ATOM 1343 N N . ARG A 1 166 ? -15.012 6.656 27.844 1.00 92.88 166 ARG A N 1
ATOM 1344 C CA . ARG A 1 166 ? -14.687 7.825 28.669 1.00 92.88 166 ARG A CA 1
ATOM 1345 C C . ARG A 1 166 ? -13.181 7.994 28.853 1.00 92.88 166 ARG A C 1
ATOM 1347 O O . ARG A 1 166 ? -12.665 9.077 28.592 1.00 92.88 166 ARG A O 1
ATOM 1354 N N . ASP A 1 167 ? -12.473 6.925 29.200 1.00 92.94 167 ASP A N 1
ATOM 1355 C CA . ASP A 1 167 ? -11.016 6.938 29.354 1.00 92.94 167 ASP A CA 1
ATOM 1356 C C . AS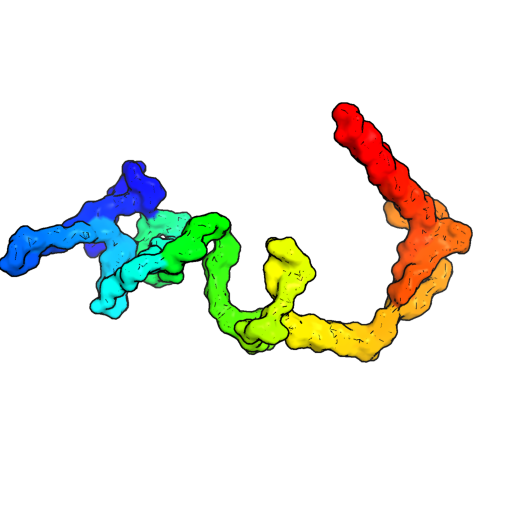P A 1 167 ? -10.310 7.329 28.057 1.00 92.94 167 ASP A C 1
ATOM 1358 O O . ASP A 1 167 ? -9.360 8.112 28.059 1.00 92.94 167 ASP A O 1
ATOM 1362 N N . ALA A 1 168 ? -10.772 6.795 26.922 1.00 92.06 168 ALA A N 1
ATOM 1363 C CA . ALA A 1 168 ? -10.225 7.138 25.615 1.00 92.06 168 ALA A CA 1
ATOM 1364 C C . ALA A 1 168 ? -10.445 8.622 25.281 1.00 92.06 168 ALA A C 1
ATOM 1366 O O . ALA A 1 168 ? -9.522 9.280 24.792 1.00 92.06 168 ALA A O 1
ATOM 1367 N N . SER A 1 169 ? -11.634 9.158 25.578 1.00 93.06 169 SER A N 1
ATOM 1368 C CA . SER A 1 169 ? -11.926 10.587 25.441 1.00 93.06 169 SER A CA 1
ATOM 1369 C C . SER A 1 169 ? -11.022 11.439 26.331 1.00 93.06 169 SER A C 1
ATOM 1371 O O . SER A 1 169 ? -10.464 12.422 25.846 1.00 93.06 169 SER A O 1
ATOM 1373 N N . GLN A 1 170 ? -10.806 11.039 27.587 1.00 92.94 170 GLN A N 1
ATOM 1374 C CA . GLN A 1 170 ? -9.931 11.763 28.509 1.00 92.94 170 GLN A CA 1
ATOM 1375 C C . GLN A 1 170 ? -8.485 11.800 27.999 1.00 92.94 170 GLN A C 1
ATOM 1377 O O . GLN A 1 170 ? -7.906 12.876 27.876 1.00 92.94 170 GLN A O 1
ATOM 1382 N N . ARG A 1 171 ? -7.939 10.656 27.561 1.00 91.81 171 ARG A N 1
ATOM 1383 C CA . ARG A 1 171 ? -6.589 10.579 26.969 1.00 91.81 171 ARG A CA 1
ATOM 1384 C C . ARG A 1 171 ? -6.426 11.487 25.751 1.00 91.81 171 ARG A C 1
ATOM 1386 O O . ARG A 1 171 ? -5.352 12.048 25.538 1.00 91.81 171 ARG A O 1
ATOM 1393 N N . TRP A 1 172 ? -7.466 11.620 24.926 1.00 91.06 172 TRP A N 1
ATOM 1394 C CA . TRP A 1 172 ? -7.439 12.531 23.782 1.00 91.06 172 TRP A CA 1
ATOM 1395 C C . TRP A 1 172 ? -7.396 13.997 24.230 1.00 91.06 172 TRP A C 1
ATOM 1397 O O . TRP A 1 172 ? -6.571 14.752 23.716 1.00 91.06 172 TRP A O 1
ATOM 1407 N N . VAL A 1 173 ? -8.219 14.383 25.211 1.00 93.62 173 VAL A N 1
ATOM 1408 C CA . VAL A 1 173 ? -8.210 15.737 25.793 1.00 93.62 173 VAL A CA 1
ATOM 1409 C C . VAL A 1 173 ? -6.848 16.057 26.411 1.00 93.62 173 VAL A C 1
ATOM 1411 O O . VAL A 1 173 ? -6.291 17.121 26.144 1.00 93.62 173 VAL A O 1
ATOM 1414 N N . ASP A 1 174 ? -6.280 15.131 27.181 1.00 92.69 174 ASP A N 1
ATOM 1415 C CA . ASP A 1 174 ? -4.980 15.314 27.831 1.00 92.69 174 ASP A CA 1
ATOM 1416 C C . ASP A 1 174 ? -3.859 15.485 26.798 1.00 92.69 174 ASP A C 1
ATOM 1418 O O . ASP A 1 174 ? -3.009 16.364 26.939 1.00 92.69 174 ASP A O 1
ATOM 1422 N N . LYS A 1 175 ? -3.900 14.718 25.698 1.00 89.81 175 LYS A N 1
ATOM 1423 C CA . LYS A 1 175 ? -2.961 14.864 24.578 1.00 89.81 175 LYS A CA 1
ATOM 1424 C C . LYS A 1 175 ? -3.065 16.235 23.903 1.00 89.81 175 LYS A C 1
ATOM 1426 O O . LYS A 1 175 ? -2.035 16.812 23.567 1.00 89.81 175 LYS A O 1
ATOM 1431 N N . GLN A 1 176 ? -4.278 16.754 23.699 1.00 87.62 176 GLN A N 1
ATOM 1432 C CA . GLN A 1 176 ? -4.478 18.090 23.119 1.00 87.62 176 GLN A CA 1
ATOM 1433 C C . GLN A 1 176 ? -3.943 19.187 24.044 1.00 87.62 176 GLN A C 1
ATOM 1435 O O . GLN A 1 176 ? -3.254 20.090 23.583 1.00 87.62 176 GLN A O 1
ATOM 1440 N N . LYS A 1 177 ? -4.183 19.075 25.358 1.00 83.94 177 LYS A N 1
ATOM 1441 C CA . LYS A 1 177 ? -3.634 20.007 26.355 1.00 83.94 177 LYS A CA 1
ATOM 1442 C C . LYS A 1 177 ? -2.105 19.968 26.410 1.00 83.94 177 LYS A C 1
ATOM 1444 O O . LYS A 1 177 ? -1.482 21.016 26.524 1.00 83.94 177 LYS A O 1
ATOM 1449 N N . ALA A 1 178 ? -1.504 18.781 26.320 1.00 79.12 178 ALA A N 1
ATOM 1450 C CA . ALA A 1 178 ? -0.051 18.614 26.350 1.00 79.12 178 ALA A CA 1
ATOM 1451 C C . ALA A 1 178 ? 0.649 19.122 25.077 1.00 79.12 178 ALA A C 1
ATOM 1453 O O . ALA A 1 178 ? 1.774 19.596 25.164 1.00 79.12 178 ALA A O 1
ATOM 1454 N N . GLY A 1 179 ? 0.001 19.030 23.909 1.00 73.50 179 GLY A N 1
ATOM 1455 C CA . GLY A 1 179 ? 0.535 19.540 22.637 1.00 73.50 179 GLY A CA 1
ATOM 1456 C C . GLY A 1 179 ? 0.287 21.032 22.383 1.00 73.50 179 GLY A C 1
ATOM 1457 O O . GLY A 1 179 ? 0.810 21.566 21.412 1.00 73.50 179 GLY A O 1
ATOM 1458 N N . ALA A 1 180 ? -0.514 21.690 23.224 1.00 59.88 180 ALA A N 1
ATOM 1459 C CA . ALA A 1 180 ? -0.796 23.125 23.168 1.00 59.88 180 ALA A CA 1
ATOM 1460 C C . ALA A 1 180 ? 0.108 23.960 24.104 1.00 59.88 180 ALA A C 1
ATOM 1462 O O . ALA A 1 180 ? -0.181 25.135 24.331 1.00 59.88 180 ALA A O 1
ATOM 1463 N N . LYS A 1 181 ? 1.159 23.350 24.670 1.00 48.28 181 LYS A N 1
ATOM 1464 C CA . LYS A 1 181 ? 2.181 23.999 25.500 1.00 48.28 181 LYS A CA 1
ATOM 1465 C C . LYS A 1 181 ? 3.478 24.193 24.731 1.00 48.28 181 LYS A C 1
ATOM 1467 O O . LYS A 1 181 ? 3.863 23.250 24.005 1.00 48.28 181 LYS A O 1
#

Sequence (181 aa):
MLWAASATSDNGHGRFWDDVDEHGHRRSWIPRRYAWRLARGVDLPTGLFLYARCGNQRCVNDLHAQVLCARGVAGQTYRDNLVVSLTCPQGHLWTRQNRQENKPGKGFRCAKCNRLKSYEWQRRGGVGRERTMDELSPECRNGHRRTEQNTRFDSYGTTVCRDCQRDASQRWVDKQKAGAK

Radius of gyration: 29.51 Å; chains: 1; bounding box: 65×38×74 Å

pLDDT: mean 78.39, std 14.24, range [37.41, 94.38]

Secondary structure (DSSP, 8-state):
----B-SSSTTSB--EEPPPPTTS---EE-HHHHHHHHHHSSPPPTTEEEEETTS-TT---GGGEEEEEGGGTTT--GGG-----SB-TTS-B--TTTEEESSTTS-EEEHHHHHHHHHHHHHTTSSPPPPPGGGS-SB-TTSPBP-TTTEEE-TTS-EEEHHHHHHHHHHHHHHHHHHT-

Foldseek 3Di:
DDFAADPPDPLRHDKDWDDQPPVRDIDIDTLLQVLLCVVVVDGDDPQKDWDQCVPPSNDNHNVRTDIDGNVCPVPDDNVSPPPVPCADPVRHGDDPVQWDDPDVPPGTDGPVVVVVVVVVCVVVPVAPPADDPVVDDQADPVGHGDDPVQWDADRRNDIDGNVVVVVVVVVVVVVVVVVVD